Protein AF-A0A7S2D5F3-F1 (afdb_monomer_lite)

Secondary structure (DSSP, 8-state):
-TT------------S-SS-BSHHHHHHHHHHHHHTTTTSS-SEEEEEEEEEEEEESSSSEEEEEEEEEEEEETTT--EEEEEPPPEEEPHHHHHHHHHTTS-S-HHHHHHHHHT--TT-HHHHHTTTSS-HHHHHHHHHHHHHHHTT----

pLDDT: mean 94.12, std 8.3, range [51.19, 98.75]

Structure (mmCIF, N/CA/C/O backbone):
data_AF-A0A7S2D5F3-F1
#
_entry.id   AF-A0A7S2D5F3-F1
#
loop_
_atom_site.group_PDB
_atom_site.id
_atom_site.type_symbol
_atom_site.label_atom_id
_atom_site.label_alt_id
_atom_site.label_comp_id
_atom_site.label_asym_id
_atom_site.label_entity_id
_atom_site.label_seq_id
_atom_site.pdbx_PDB_ins_code
_atom_site.Cartn_x
_atom_site.Cartn_y
_atom_site.Cartn_z
_atom_site.occupancy
_atom_site.B_iso_or_equiv
_atom_site.auth_seq_id
_atom_site.auth_comp_id
_atom_site.auth_asym_id
_atom_site.auth_atom_id
_atom_site.pdbx_PDB_model_num
ATOM 1 N N . ASN A 1 1 ? -11.512 -20.573 10.565 1.00 51.19 1 ASN A N 1
ATOM 2 C CA . ASN A 1 1 ? -10.651 -19.448 10.996 1.00 51.19 1 ASN A CA 1
ATOM 3 C C . ASN A 1 1 ? -10.195 -19.675 12.424 1.00 51.19 1 ASN A C 1
ATOM 5 O O . ASN A 1 1 ? -11.044 -19.852 13.285 1.00 51.19 1 ASN A O 1
ATOM 9 N N . ALA A 1 2 ? -8.883 -19.718 12.665 1.00 52.81 2 ALA A N 1
ATOM 10 C CA . ALA A 1 2 ? -8.267 -20.172 13.922 1.00 52.81 2 ALA A CA 1
ATOM 11 C C . ALA A 1 2 ? -8.568 -19.310 15.174 1.00 52.81 2 ALA A C 1
ATOM 13 O O . ALA A 1 2 ? -8.109 -19.649 16.257 1.00 52.81 2 ALA A O 1
ATOM 14 N N . LEU A 1 3 ? -9.338 -18.220 15.039 1.00 59.22 3 LEU A N 1
ATOM 15 C CA . LEU A 1 3 ? -9.624 -17.252 16.108 1.00 59.22 3 LEU A CA 1
ATOM 16 C C . LEU A 1 3 ? -11.109 -16.848 16.223 1.00 59.22 3 LEU A C 1
ATOM 18 O O . LEU A 1 3 ? -11.430 -15.944 16.981 1.00 59.22 3 LEU A O 1
ATOM 22 N N . GLY A 1 4 ? -12.027 -17.466 15.470 1.00 75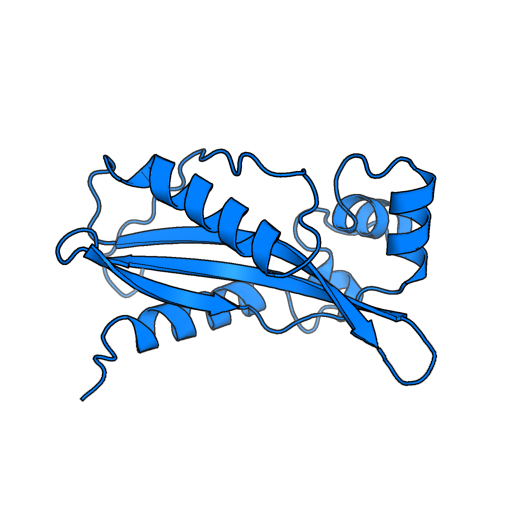.44 4 GLY A N 1
ATOM 23 C CA . GLY A 1 4 ? -13.470 -17.176 15.585 1.00 75.44 4 GLY A CA 1
ATOM 24 C C . GLY A 1 4 ? -13.952 -15.809 15.064 1.00 75.44 4 GLY A C 1
ATOM 25 O O . GLY A 1 4 ? -15.154 -15.578 15.059 1.00 75.44 4 GLY A O 1
ATOM 26 N N . GLY A 1 5 ? -13.064 -14.931 14.585 1.00 81.50 5 GLY A N 1
ATOM 27 C CA . GLY A 1 5 ? -13.437 -13.643 13.984 1.00 81.50 5 GLY A CA 1
ATOM 28 C C . GLY A 1 5 ? -14.033 -13.758 12.573 1.00 81.50 5 GLY A C 1
ATOM 29 O O . GLY A 1 5 ? -13.657 -14.642 11.789 1.00 81.50 5 GLY A O 1
ATOM 30 N N . GLN A 1 6 ? -14.939 -12.835 12.245 1.00 92.12 6 GLN A N 1
ATOM 31 C CA . GLN A 1 6 ? -15.506 -12.643 10.910 1.00 92.12 6 GLN A CA 1
ATOM 32 C C . GLN A 1 6 ? -14.796 -11.480 10.207 1.00 92.12 6 GLN A C 1
ATOM 34 O O . GLN A 1 6 ? -14.575 -10.432 10.802 1.00 92.12 6 GLN A O 1
ATOM 39 N N . VAL A 1 7 ? -14.453 -11.663 8.931 1.00 93.12 7 VAL A N 1
ATOM 40 C CA . VAL A 1 7 ? -13.892 -10.604 8.083 1.00 93.12 7 VAL A CA 1
ATOM 41 C C . VAL A 1 7 ? -14.901 -10.295 6.989 1.00 93.12 7 VAL A C 1
ATOM 43 O O . VAL A 1 7 ? -15.358 -11.205 6.296 1.00 93.12 7 VAL A O 1
ATOM 46 N N . VAL A 1 8 ? -15.245 -9.018 6.836 1.00 94.62 8 VAL A N 1
ATOM 47 C CA . VAL A 1 8 ? -16.180 -8.536 5.816 1.00 94.62 8 VAL A CA 1
ATOM 48 C C . VAL A 1 8 ? -15.485 -7.460 4.993 1.00 94.62 8 VAL A C 1
ATOM 50 O O . VAL A 1 8 ? -14.999 -6.471 5.532 1.00 94.62 8 VAL A O 1
ATOM 53 N N . GLY A 1 9 ? -15.422 -7.660 3.676 1.00 94.81 9 GLY A N 1
ATOM 54 C CA . GLY A 1 9 ? -14.928 -6.644 2.751 1.00 94.81 9 GLY A CA 1
ATOM 55 C C . GLY A 1 9 ? -16.023 -5.632 2.427 1.00 94.81 9 GLY A C 1
ATOM 56 O O . GLY A 1 9 ? -17.134 -6.019 2.064 1.00 94.81 9 GLY A O 1
ATOM 57 N N . MET A 1 10 ? -15.704 -4.343 2.513 1.00 94.75 10 MET A N 1
ATOM 58 C CA . MET A 1 10 ? -16.609 -3.253 2.148 1.00 94.75 10 MET A CA 1
ATOM 59 C C . MET A 1 10 ? -15.993 -2.398 1.044 1.00 94.75 10 MET A C 1
ATOM 61 O O . MET A 1 10 ? -14.781 -2.184 1.002 1.00 94.75 10 MET A O 1
ATOM 65 N N . LYS A 1 11 ? -16.832 -1.896 0.132 1.00 94.62 11 LYS A N 1
ATOM 66 C CA . LYS A 1 11 ? -16.389 -0.913 -0.860 1.00 94.62 11 LYS A CA 1
ATOM 67 C C . LYS A 1 11 ? -16.195 0.429 -0.162 1.00 94.62 11 LYS A C 1
ATOM 69 O O . LYS A 1 11 ? -17.158 0.994 0.343 1.00 94.62 11 LYS A O 1
ATOM 74 N N . ALA A 1 12 ? -14.971 0.935 -0.188 1.00 95.06 12 ALA A N 1
ATOM 75 C CA . ALA A 1 12 ? -14.605 2.209 0.411 1.00 95.06 12 ALA A CA 1
ATOM 76 C C . ALA A 1 12 ? -13.794 3.030 -0.608 1.00 95.06 12 ALA A C 1
ATOM 78 O O . ALA A 1 12 ? -12.766 2.529 -1.073 1.00 95.06 12 ALA A O 1
ATOM 79 N N . PRO A 1 13 ? -14.237 4.234 -1.010 1.00 95.69 13 PRO A N 1
ATOM 80 C CA . PRO A 1 13 ? -13.499 5.068 -1.957 1.00 95.69 13 PRO A CA 1
ATOM 81 C C . PRO A 1 13 ? -12.247 5.674 -1.304 1.00 95.69 13 PRO A C 1
ATOM 83 O O . PRO A 1 13 ? -12.291 6.084 -0.147 1.00 95.69 13 PRO A O 1
ATOM 86 N N . SER A 1 14 ? -11.138 5.759 -2.046 1.00 95.38 14 SER A N 1
ATOM 87 C CA . SER A 1 14 ? -9.902 6.398 -1.565 1.00 95.38 14 SER A CA 1
ATOM 88 C C . SER A 1 14 ? -9.889 7.916 -1.761 1.00 95.38 14 SER A C 1
ATOM 90 O O . SER A 1 14 ? -9.185 8.610 -1.036 1.00 95.38 14 SER A O 1
ATOM 92 N N . LEU A 1 15 ? -10.681 8.452 -2.698 1.00 97.44 15 LEU A N 1
ATOM 93 C CA . LEU A 1 15 ? -10.779 9.892 -3.005 1.00 97.44 15 LEU A CA 1
ATOM 94 C C . LEU A 1 15 ? -9.416 10.568 -3.285 1.00 97.44 15 LEU A C 1
ATOM 96 O O . LEU A 1 15 ? -9.240 11.759 -3.030 1.00 97.44 15 LEU A O 1
ATOM 100 N N . VAL A 1 16 ? -8.455 9.794 -3.787 1.00 97.62 16 VAL A N 1
ATOM 101 C CA . VAL A 1 16 ? -7.147 10.234 -4.294 1.00 97.62 16 VAL A CA 1
ATOM 102 C C . VAL A 1 16 ? -6.968 9.685 -5.712 1.00 97.62 16 VAL A C 1
ATOM 104 O O . VAL A 1 16 ? -7.880 9.033 -6.223 1.00 97.62 16 VAL A O 1
ATOM 107 N N . ASN A 1 17 ? -5.836 9.969 -6.360 1.00 97.00 17 ASN A N 1
ATOM 108 C CA . ASN A 1 17 ? -5.543 9.402 -7.678 1.00 97.00 17 ASN A CA 1
ATOM 109 C C . ASN A 1 17 ? -5.516 7.867 -7.638 1.00 97.00 17 ASN A C 1
ATOM 111 O O . ASN A 1 17 ? -5.188 7.284 -6.604 1.00 97.00 17 ASN A O 1
ATOM 115 N N . ASP A 1 18 ? -5.810 7.227 -8.774 1.00 96.25 18 ASP A N 1
ATOM 116 C CA . ASP A 1 18 ? -5.799 5.761 -8.901 1.00 96.25 18 ASP A CA 1
ATOM 117 C C . ASP A 1 18 ? -4.443 5.165 -8.494 1.00 96.25 18 ASP A C 1
ATOM 119 O O . ASP A 1 18 ? -4.392 4.138 -7.817 1.00 96.25 18 ASP A O 1
ATOM 123 N N . GLN A 1 19 ? -3.354 5.862 -8.838 1.00 97.81 19 GLN A N 1
ATOM 124 C CA . GLN A 1 19 ? -2.004 5.608 -8.349 1.00 97.81 19 GLN A CA 1
ATOM 125 C C . GLN A 1 19 ? -1.556 6.729 -7.405 1.00 97.81 19 GLN A C 1
ATOM 127 O O . GLN A 1 19 ? -1.052 7.758 -7.864 1.00 97.81 19 GLN A O 1
ATOM 132 N N . PRO A 1 20 ? -1.665 6.538 -6.082 1.00 98.50 20 PRO A N 1
ATOM 133 C CA . PRO A 1 20 ? -1.045 7.438 -5.124 1.00 98.50 20 PRO A CA 1
ATOM 134 C C . PRO A 1 20 ? 0.470 7.516 -5.332 1.00 98.50 20 PRO A C 1
ATOM 136 O O . PRO A 1 20 ? 1.143 6.482 -5.459 1.00 98.50 20 PRO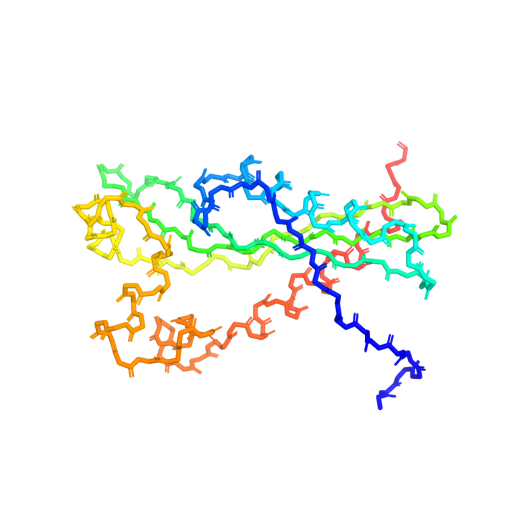 A O 1
ATOM 139 N N . VAL A 1 21 ? 1.006 8.739 -5.333 1.00 98.19 21 VAL A N 1
ATOM 140 C CA . VAL A 1 21 ? 2.447 9.003 -5.425 1.00 98.19 21 VAL A CA 1
ATOM 141 C C . VAL A 1 21 ? 2.928 9.676 -4.144 1.00 98.19 21 VAL A C 1
ATOM 143 O O . VAL A 1 21 ? 2.533 10.788 -3.798 1.00 98.19 21 VAL A O 1
ATOM 146 N N . GLY A 1 22 ? 3.836 9.004 -3.442 1.00 98.19 22 GLY A N 1
ATOM 147 C CA . GLY A 1 22 ? 4.363 9.460 -2.162 1.00 98.19 22 GLY A CA 1
ATOM 148 C C . GLY A 1 22 ? 3.481 9.092 -0.966 1.00 98.19 22 GLY A C 1
ATOM 149 O O . GLY A 1 22 ? 2.300 8.742 -1.076 1.00 98.19 22 GLY A O 1
ATOM 150 N N . ILE A 1 23 ? 4.099 9.133 0.215 1.00 98.12 23 ILE A N 1
ATOM 151 C CA . ILE A 1 23 ? 3.509 8.589 1.442 1.00 98.12 23 ILE A CA 1
ATOM 152 C C . ILE A 1 23 ? 2.272 9.373 1.891 1.00 98.12 23 ILE A C 1
ATOM 154 O O . ILE A 1 23 ? 1.301 8.769 2.340 1.00 98.12 23 ILE A O 1
ATOM 158 N N . ASP A 1 24 ? 2.268 10.694 1.708 1.00 98.25 24 ASP A N 1
ATOM 159 C CA . ASP A 1 24 ? 1.178 11.565 2.156 1.00 98.25 24 ASP A CA 1
ATOM 160 C C . ASP A 1 24 ? -0.135 11.263 1.424 1.00 98.25 24 ASP A C 1
ATOM 162 O O . ASP A 1 24 ? -1.192 11.142 2.046 1.00 98.25 24 ASP A O 1
ATOM 166 N N . GLU A 1 25 ? -0.082 11.103 0.098 1.00 98.56 25 GLU A N 1
ATOM 167 C CA . GLU A 1 25 ? -1.263 10.761 -0.694 1.00 98.56 25 GLU A CA 1
ATOM 168 C C . GLU A 1 25 ? -1.745 9.341 -0.395 1.00 98.56 25 GLU A C 1
ATOM 170 O O . GLU A 1 25 ? -2.946 9.131 -0.223 1.00 98.56 25 GLU A O 1
ATOM 175 N N . THR A 1 26 ? -0.815 8.396 -0.253 1.00 98.75 26 THR A N 1
ATOM 176 C CA . THR A 1 26 ? -1.124 6.994 0.062 1.00 98.75 26 THR A CA 1
ATOM 177 C C . THR A 1 26 ? -1.820 6.874 1.422 1.00 98.75 26 THR A C 1
ATOM 179 O O . THR A 1 26 ? -2.866 6.236 1.549 1.00 98.75 26 THR A O 1
ATOM 182 N N . LEU A 1 27 ? -1.303 7.561 2.448 1.00 98.62 27 LEU A N 1
ATOM 183 C CA . LEU A 1 27 ? -1.936 7.616 3.767 1.00 98.62 27 LEU A CA 1
ATOM 184 C C . LEU A 1 27 ? -3.302 8.295 3.710 1.00 98.62 27 LEU A C 1
ATOM 186 O O . LEU A 1 27 ? -4.245 7.813 4.335 1.00 98.62 27 LEU A O 1
ATOM 190 N N . ARG A 1 28 ? -3.441 9.384 2.951 1.00 98.62 28 ARG A N 1
ATOM 191 C CA . ARG A 1 28 ? -4.731 10.055 2.755 1.00 98.62 28 ARG A CA 1
ATOM 192 C C . ARG A 1 28 ? -5.758 9.131 2.093 1.00 98.62 28 ARG A C 1
ATOM 194 O O . ARG A 1 28 ? -6.893 9.082 2.560 1.00 98.62 28 ARG A O 1
ATOM 201 N N . GLY A 1 29 ? -5.363 8.354 1.084 1.00 98.69 29 GLY A N 1
ATOM 202 C CA . GLY A 1 29 ? -6.218 7.339 0.464 1.00 98.69 29 GLY A CA 1
ATOM 203 C C . GLY A 1 29 ? -6.691 6.291 1.474 1.00 98.69 29 GLY A C 1
ATOM 204 O O . GLY A 1 29 ? -7.894 6.059 1.616 1.00 98.69 29 GLY A O 1
ATOM 205 N N . ALA A 1 30 ? -5.770 5.736 2.270 1.00 98.50 30 ALA A N 1
ATOM 206 C CA . ALA A 1 30 ? -6.111 4.794 3.339 1.00 98.50 30 ALA A CA 1
ATOM 207 C C . ALA A 1 30 ? -7.043 5.416 4.399 1.00 98.50 30 ALA A C 1
ATOM 209 O O . ALA A 1 30 ? -7.996 4.775 4.843 1.00 98.50 30 ALA A O 1
ATOM 210 N N . ARG A 1 31 ? -6.826 6.683 4.776 1.00 98.31 31 ARG A N 1
ATOM 211 C CA . ARG A 1 31 ? -7.677 7.429 5.723 1.00 98.31 31 ARG A CA 1
ATOM 212 C C . ARG A 1 31 ? -9.096 7.638 5.203 1.00 98.31 31 ARG A C 1
ATOM 214 O O . ARG A 1 31 ? -10.056 7.474 5.959 1.00 98.31 31 ARG A O 1
ATOM 221 N N . ASN A 1 32 ? -9.236 7.966 3.925 1.00 98.38 32 ASN A N 1
ATOM 222 C CA . ASN A 1 32 ? -10.537 8.131 3.283 1.00 98.38 32 ASN A CA 1
ATOM 223 C C . ASN A 1 32 ? -11.293 6.798 3.234 1.00 98.38 32 ASN A C 1
ATOM 225 O O . ASN A 1 32 ? -12.472 6.753 3.589 1.00 98.38 32 ASN A O 1
ATOM 229 N N . ARG A 1 33 ? -10.595 5.697 2.917 1.00 98.25 33 ARG A N 1
ATOM 230 C CA . ARG A 1 33 ? -11.186 4.355 2.985 1.00 98.25 33 ARG A CA 1
ATOM 231 C C . ARG A 1 33 ? -11.641 4.001 4.393 1.00 98.25 33 ARG A C 1
ATOM 233 O O . ARG A 1 33 ? -12.761 3.535 4.558 1.00 98.25 33 ARG A O 1
ATOM 240 N N . LEU A 1 34 ? -10.798 4.247 5.396 1.00 97.88 34 LEU A N 1
ATOM 241 C CA . LEU A 1 34 ? -11.131 3.991 6.795 1.00 97.88 34 LEU A CA 1
ATOM 242 C C . LEU A 1 34 ? -12.379 4.774 7.215 1.00 97.88 34 LEU A C 1
ATOM 244 O O . LEU A 1 34 ? -13.280 4.207 7.819 1.00 97.88 34 LEU A O 1
ATOM 248 N N . SER A 1 35 ? -12.472 6.049 6.836 1.00 96.44 35 SER A N 1
ATOM 249 C CA . SER A 1 35 ? -13.608 6.914 7.181 1.00 96.44 35 SER A CA 1
ATOM 250 C C . SER A 1 35 ? -14.951 6.366 6.679 1.00 96.44 35 SER A C 1
ATOM 252 O O . SER A 1 35 ? -15.965 6.526 7.352 1.00 96.44 35 SER A O 1
ATOM 254 N N . ALA A 1 36 ? -14.961 5.653 5.548 1.00 95.06 36 ALA A N 1
ATOM 255 C CA . ALA A 1 36 ? -16.159 4.996 5.019 1.00 95.06 36 ALA A CA 1
ATOM 256 C C . ALA A 1 36 ? -16.604 3.754 5.822 1.00 95.06 36 ALA A C 1
ATOM 258 O O . ALA A 1 36 ? -17.665 3.200 5.543 1.00 95.06 36 ALA A O 1
ATOM 259 N N . LEU A 1 37 ? -15.801 3.303 6.792 1.00 93.75 37 LEU A N 1
ATOM 260 C CA . LEU A 1 37 ? -16.064 2.131 7.634 1.00 93.75 37 LEU A CA 1
ATOM 261 C C . LEU A 1 37 ? -16.495 2.501 9.061 1.00 93.75 37 LEU A C 1
ATOM 263 O O . LEU A 1 37 ? -16.718 1.604 9.866 1.00 93.75 37 LEU A O 1
ATOM 267 N N . MET A 1 38 ? -16.586 3.790 9.404 1.00 89.25 38 MET A N 1
ATOM 268 C CA . MET A 1 38 ? -16.799 4.226 10.796 1.00 89.25 38 MET A CA 1
ATOM 269 C C . MET A 1 38 ? -18.170 3.855 11.365 1.00 89.25 38 MET A C 1
ATOM 271 O O . MET A 1 38 ? -18.283 3.682 12.573 1.00 89.25 38 MET A O 1
ATOM 275 N N . ASP A 1 39 ? -19.171 3.667 10.506 1.00 88.44 39 ASP A N 1
ATOM 276 C CA . ASP A 1 39 ? -20.513 3.227 10.903 1.00 88.44 39 ASP A CA 1
ATOM 277 C C . ASP A 1 39 ? -20.707 1.703 10.766 1.00 88.44 39 ASP A C 1
ATOM 279 O O . ASP A 1 39 ? -21.823 1.199 10.908 1.00 88.44 39 ASP A O 1
ATOM 283 N N . ALA A 1 40 ? -19.650 0.950 10.437 1.00 90.50 40 ALA A N 1
ATOM 284 C CA . ALA A 1 40 ? -19.734 -0.500 10.315 1.00 90.50 40 ALA A CA 1
ATOM 285 C C . ALA A 1 40 ? -19.862 -1.159 11.696 1.00 90.50 40 ALA A C 1
ATOM 287 O O . ALA A 1 40 ? -19.149 -0.817 12.637 1.00 90.50 40 ALA A O 1
ATOM 288 N N . GLU A 1 41 ? -20.737 -2.159 11.803 1.00 92.88 41 GLU A N 1
ATOM 289 C CA . GLU A 1 41 ? -20.852 -2.993 13.001 1.00 92.88 41 GLU A CA 1
ATOM 290 C C . GLU A 1 41 ? -19.679 -3.987 13.046 1.00 92.88 41 GLU A C 1
ATOM 292 O O . GLU A 1 41 ? -19.754 -5.099 12.520 1.00 92.88 41 GLU A O 1
ATOM 297 N N . ALA A 1 42 ? -18.556 -3.543 13.611 1.00 94.62 42 ALA A N 1
ATOM 298 C CA . ALA A 1 42 ? -17.331 -4.320 13.753 1.00 94.62 42 ALA A CA 1
ATOM 299 C C . ALA A 1 42 ? -16.530 -3.874 14.986 1.00 94.62 42 ALA A C 1
ATOM 301 O O . ALA A 1 42 ? -16.668 -2.749 15.460 1.00 94.62 42 ALA A O 1
ATOM 302 N N . ASP A 1 43 ? -15.644 -4.742 15.472 1.00 94.69 43 ASP A N 1
ATOM 303 C CA . ASP A 1 43 ? -14.721 -4.400 16.563 1.00 94.69 43 ASP A CA 1
ATOM 304 C C . ASP A 1 43 ? -13.499 -3.618 16.055 1.00 94.69 43 ASP A C 1
ATOM 306 O O . ASP A 1 43 ? -12.953 -2.750 16.738 1.00 94.69 43 ASP A O 1
ATOM 310 N N . VAL A 1 44 ? -13.051 -3.939 14.838 1.00 94.56 44 VAL A N 1
ATOM 311 C CA . VAL A 1 44 ? -11.825 -3.413 14.232 1.00 94.56 44 VAL A CA 1
ATOM 312 C C . VAL A 1 44 ? -12.075 -3.091 12.765 1.00 94.56 44 VAL A C 1
ATOM 314 O O . VAL A 1 44 ? -12.620 -3.911 12.025 1.00 94.56 44 VAL A O 1
ATOM 317 N N . ALA A 1 45 ? -11.605 -1.926 12.326 1.00 97.06 45 ALA A N 1
ATOM 318 C CA . ALA A 1 45 ? -11.560 -1.544 10.921 1.00 97.06 45 ALA A CA 1
ATOM 319 C C . ALA A 1 45 ? -10.119 -1.580 10.398 1.00 97.06 45 ALA A C 1
ATOM 321 O O . ALA A 1 45 ? -9.183 -1.165 11.084 1.00 97.06 45 ALA A O 1
ATOM 322 N N . VAL A 1 46 ? -9.946 -2.056 9.163 1.00 97.62 46 VAL A N 1
ATOM 323 C CA . VAL A 1 46 ? -8.654 -2.090 8.467 1.00 97.62 46 VAL A CA 1
ATOM 324 C C . VAL A 1 46 ? -8.812 -1.417 7.112 1.00 97.62 46 VAL A C 1
ATOM 326 O O . VAL A 1 46 ? -9.679 -1.796 6.326 1.00 97.62 46 VAL A O 1
ATOM 329 N N . ALA A 1 47 ? -7.958 -0.442 6.825 1.00 98.38 47 ALA A N 1
ATOM 330 C CA . ALA A 1 47 ? -7.851 0.191 5.520 1.00 98.38 47 ALA A CA 1
ATOM 331 C C . ALA A 1 47 ? -6.457 -0.039 4.942 1.00 98.38 47 ALA A C 1
ATOM 333 O O . ALA A 1 47 ? -5.460 0.066 5.654 1.00 98.38 47 ALA A O 1
ATOM 334 N N . ILE A 1 48 ? -6.401 -0.356 3.651 1.00 98.31 48 ILE A N 1
ATOM 335 C CA . ILE A 1 48 ? -5.169 -0.629 2.913 1.00 98.31 48 ILE A CA 1
ATOM 336 C C . ILE A 1 48 ? -5.201 0.224 1.650 1.00 98.31 48 ILE A C 1
ATOM 338 O O . ILE A 1 48 ? -6.194 0.183 0.923 1.00 98.31 48 ILE A O 1
ATOM 342 N N . GLU A 1 49 ? -4.134 0.970 1.392 1.00 98.50 49 GLU A N 1
ATOM 343 C CA . GLU A 1 49 ? -3.945 1.721 0.150 1.00 98.50 49 GLU A CA 1
ATOM 344 C C . GLU A 1 49 ? -2.532 1.490 -0.372 1.00 98.50 49 GLU A C 1
ATOM 346 O O . GLU A 1 49 ? -1.567 1.681 0.367 1.00 98.50 49 GLU A O 1
ATOM 351 N N . ASN A 1 50 ? -2.410 1.072 -1.631 1.00 97.75 50 ASN A N 1
ATOM 352 C CA . ASN A 1 50 ? -1.114 0.966 -2.292 1.00 97.75 50 ASN A CA 1
ATOM 353 C C . ASN A 1 50 ? -0.692 2.335 -2.845 1.00 97.75 50 ASN A C 1
ATOM 355 O O . ASN A 1 50 ? -1.536 3.136 -3.239 1.00 97.75 50 ASN A O 1
ATOM 359 N N . GLY A 1 51 ? 0.609 2.574 -2.934 1.00 98.06 51 GLY A N 1
ATOM 360 C CA . GLY A 1 51 ? 1.178 3.754 -3.570 1.00 98.06 51 GLY A CA 1
ATOM 361 C C . GLY A 1 51 ? 2.645 3.543 -3.918 1.00 98.06 51 GLY A C 1
ATOM 362 O O . GLY A 1 51 ? 3.307 2.664 -3.363 1.00 98.06 51 GLY A O 1
ATOM 363 N N . ILE A 1 52 ? 3.167 4.371 -4.822 1.00 98.25 52 ILE A N 1
ATOM 364 C CA . ILE A 1 52 ? 4.579 4.331 -5.209 1.00 98.25 52 ILE A CA 1
ATOM 365 C C . ILE A 1 52 ? 5.373 5.420 -4.490 1.00 98.25 52 ILE A C 1
ATOM 367 O O . ILE A 1 52 ? 4.962 6.578 -4.403 1.00 98.25 52 ILE A O 1
ATOM 371 N N . MET A 1 53 ? 6.533 5.047 -3.966 1.00 98.12 53 MET A N 1
ATOM 372 C CA . MET A 1 53 ? 7.465 5.924 -3.272 1.00 98.12 53 MET A CA 1
ATOM 373 C C . MET A 1 53 ? 8.658 6.200 -4.166 1.00 98.12 53 MET A C 1
ATOM 375 O O . MET A 1 53 ? 9.316 5.268 -4.626 1.00 98.12 53 MET A O 1
ATOM 379 N N . ARG A 1 54 ? 8.967 7.481 -4.354 1.00 96.44 54 ARG A N 1
ATOM 380 C CA . ARG A 1 54 ? 10.198 7.907 -5.010 1.00 96.44 54 ARG A CA 1
ATOM 381 C C . ARG A 1 54 ? 11.327 8.016 -3.992 1.00 96.44 54 ARG A C 1
ATOM 383 O O . ARG A 1 54 ? 11.169 8.661 -2.957 1.00 96.44 54 ARG A O 1
ATOM 390 N N . GLY A 1 55 ? 12.474 7.448 -4.326 1.00 93.19 55 GLY A N 1
ATOM 391 C CA . GLY A 1 55 ? 13.737 7.621 -3.621 1.00 93.19 55 GLY A CA 1
ATOM 392 C C . GLY A 1 55 ? 14.878 7.934 -4.587 1.00 93.19 55 GLY A C 1
ATOM 393 O O . GLY A 1 55 ? 14.678 8.039 -5.797 1.00 93.19 55 GLY A O 1
ATOM 394 N N . LEU A 1 56 ? 16.085 8.061 -4.036 1.00 91.25 56 LEU A N 1
ATOM 395 C CA . LEU A 1 56 ? 17.320 8.227 -4.801 1.00 91.25 56 LEU A CA 1
ATOM 396 C C . LEU A 1 56 ? 18.273 7.069 -4.504 1.00 91.25 56 LEU A C 1
ATOM 398 O O . LEU A 1 56 ? 18.590 6.802 -3.344 1.00 91.25 56 LEU A O 1
ATOM 402 N N . GLY A 1 57 ? 18.735 6.400 -5.557 1.00 81.62 57 GLY A N 1
ATOM 403 C CA . GLY A 1 57 ? 19.755 5.353 -5.526 1.00 81.62 57 GLY A CA 1
ATOM 404 C C . GLY A 1 57 ? 21.114 5.890 -5.970 1.00 81.62 57 GLY A C 1
ATOM 405 O O . GLY A 1 57 ? 21.724 5.342 -6.880 1.00 81.62 57 GLY A O 1
ATOM 406 N N . GLY A 1 58 ? 21.570 6.999 -5.383 1.00 87.25 58 GLY A N 1
ATOM 407 C CA . GLY A 1 58 ? 22.689 7.784 -5.912 1.00 87.25 58 GLY A CA 1
ATOM 408 C C . GLY A 1 58 ? 22.176 8.918 -6.799 1.00 87.25 58 GLY A C 1
ATOM 409 O O . GLY A 1 58 ? 21.423 9.761 -6.317 1.00 87.25 58 GLY A O 1
ATOM 410 N N . GLU A 1 59 ? 22.582 8.942 -8.070 1.00 88.88 59 GLU A N 1
ATOM 4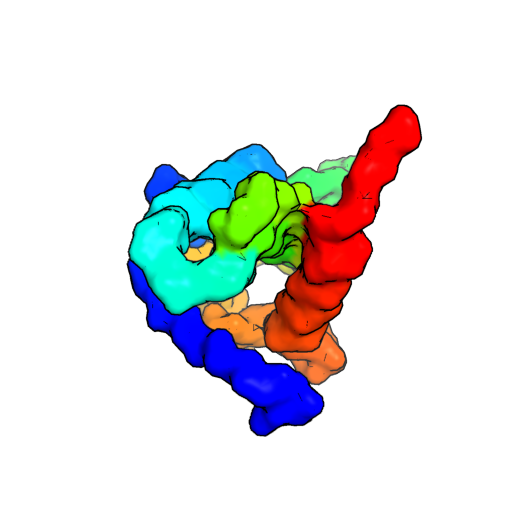11 C CA . GLU A 1 59 ? 22.119 9.940 -9.054 1.00 88.88 59 GLU A CA 1
ATOM 412 C C . GLU A 1 59 ? 20.828 9.524 -9.781 1.00 88.88 59 GLU A C 1
ATOM 414 O O . GLU A 1 59 ? 20.224 10.337 -10.477 1.00 88.88 59 GLU A O 1
ATOM 419 N N . GLU A 1 60 ? 20.385 8.276 -9.609 1.00 90.94 60 GLU A N 1
ATOM 420 C CA . GLU A 1 60 ? 19.204 7.727 -10.279 1.00 90.94 60 GLU A CA 1
ATOM 421 C C . GLU A 1 60 ? 17.975 7.716 -9.362 1.00 90.94 60 GLU A C 1
ATOM 423 O O . GLU A 1 60 ? 18.063 7.447 -8.157 1.00 90.94 60 GLU A O 1
ATOM 428 N N . GLU A 1 61 ? 16.804 7.976 -9.949 1.00 93.25 61 GLU A N 1
ATOM 429 C CA . GLU A 1 61 ? 15.528 7.776 -9.268 1.00 93.25 61 GLU A CA 1
ATOM 430 C C . GLU A 1 61 ? 15.234 6.282 -9.114 1.00 93.25 61 GLU A C 1
ATOM 432 O O . GLU A 1 61 ? 15.314 5.504 -10.069 1.00 93.25 61 GLU A O 1
ATOM 437 N N . VAL A 1 62 ? 14.828 5.896 -7.907 1.00 96.56 62 VAL A N 1
ATOM 438 C CA . VAL A 1 62 ? 14.331 4.552 -7.607 1.00 96.56 62 VAL A CA 1
ATOM 439 C C . VAL A 1 62 ? 12.900 4.635 -7.108 1.00 96.56 62 VAL A C 1
ATOM 441 O O . VAL A 1 62 ? 12.530 5.571 -6.396 1.00 96.56 62 VAL A O 1
ATOM 444 N N . TRP A 1 63 ? 12.101 3.638 -7.467 1.00 98.00 63 TRP A N 1
ATOM 445 C CA . TRP A 1 63 ? 10.686 3.583 -7.133 1.00 98.00 63 TRP A CA 1
ATOM 446 C C . TRP A 1 63 ? 10.375 2.316 -6.354 1.00 98.00 63 TRP A C 1
ATOM 448 O O . TRP A 1 63 ? 10.896 1.247 -6.667 1.00 98.00 63 TRP A O 1
ATOM 458 N N . PHE A 1 64 ? 9.520 2.431 -5.345 1.00 98.12 64 PHE A N 1
ATOM 459 C CA . PHE A 1 64 ? 9.055 1.300 -4.549 1.00 98.12 64 PHE A CA 1
ATOM 460 C C . PHE A 1 64 ? 7.539 1.310 -4.473 1.00 98.12 64 PHE A C 1
ATOM 462 O O . PHE A 1 64 ? 6.967 2.335 -4.119 1.00 98.12 64 PHE A O 1
ATOM 469 N N . ASP A 1 65 ? 6.894 0.181 -4.732 1.00 98.00 65 ASP A N 1
ATOM 470 C CA . ASP A 1 65 ? 5.496 -0.006 -4.355 1.00 98.00 65 ASP A CA 1
ATOM 471 C C . ASP A 1 65 ? 5.427 -0.381 -2.870 1.00 98.00 65 ASP A C 1
ATOM 473 O O . ASP A 1 65 ? 6.147 -1.277 -2.411 1.00 98.00 65 ASP A O 1
ATOM 477 N N . ILE A 1 66 ? 4.584 0.328 -2.118 1.00 98.12 66 ILE A N 1
ATOM 478 C CA . ILE A 1 66 ? 4.240 0.008 -0.733 1.00 98.12 66 ILE A CA 1
ATOM 479 C C . ILE A 1 66 ? 2.723 0.052 -0.552 1.00 98.12 66 ILE A C 1
ATOM 481 O O . ILE A 1 66 ? 2.020 0.775 -1.252 1.00 98.12 66 ILE A O 1
ATOM 485 N N . ALA A 1 67 ? 2.224 -0.625 0.478 1.00 98.31 67 ALA A N 1
ATOM 486 C CA . ALA A 1 67 ? 0.873 -0.427 0.982 1.00 98.31 67 ALA A CA 1
ATOM 487 C C . ALA A 1 67 ? 0.901 0.251 2.352 1.00 98.31 67 ALA A C 1
ATOM 489 O O . ALA A 1 67 ? 1.550 -0.251 3.269 1.00 98.31 67 ALA A O 1
ATOM 490 N N . ALA A 1 68 ? 0.171 1.353 2.515 1.00 98.62 68 ALA A N 1
ATOM 491 C CA . ALA A 1 68 ? -0.158 1.903 3.822 1.00 98.62 68 ALA A CA 1
ATOM 492 C C . ALA A 1 68 ? -1.343 1.133 4.413 1.00 98.62 68 ALA A C 1
ATOM 494 O O . ALA A 1 68 ? -2.392 1.009 3.781 1.00 98.62 68 ALA A O 1
ATOM 495 N N . VAL A 1 69 ? -1.178 0.633 5.635 1.00 98.69 69 VAL A N 1
ATOM 496 C CA . VAL A 1 69 ? -2.195 -0.101 6.387 1.00 98.69 69 VAL A CA 1
ATOM 497 C C . VAL A 1 69 ? -2.537 0.690 7.636 1.00 98.69 69 VAL A C 1
ATOM 499 O O . VAL A 1 69 ? -1.665 0.950 8.464 1.00 98.69 69 VAL A O 1
ATOM 502 N N . ILE A 1 70 ? -3.809 1.049 7.780 1.00 98.38 70 ILE A N 1
ATOM 503 C CA . ILE A 1 70 ? -4.342 1.688 8.982 1.00 98.38 70 ILE A CA 1
ATOM 504 C C . ILE A 1 70 ? -5.293 0.709 9.647 1.00 98.38 70 ILE A C 1
ATOM 506 O O . ILE A 1 70 ? -6.223 0.213 9.009 1.00 98.38 70 ILE A O 1
ATOM 510 N N . LEU A 1 71 ? -5.058 0.443 10.925 1.00 97.50 71 LEU A N 1
ATOM 511 C CA . LEU A 1 71 ? -5.913 -0.394 11.750 1.00 97.50 71 LEU A CA 1
ATOM 512 C C . LEU A 1 71 ? -6.491 0.466 12.872 1.00 97.50 71 LEU A C 1
ATOM 514 O O . LEU A 1 71 ? -5.760 1.223 13.508 1.00 97.50 71 LEU A O 1
ATOM 518 N N . ARG A 1 72 ? -7.802 0.374 13.091 1.00 96.50 72 ARG A N 1
ATOM 519 C CA . ARG A 1 72 ? -8.515 1.136 14.118 1.00 96.50 72 ARG A CA 1
ATOM 520 C C . ARG A 1 72 ? -9.356 0.208 14.972 1.00 96.50 72 ARG A C 1
ATOM 522 O O . ARG A 1 72 ? -10.174 -0.536 14.437 1.00 96.50 72 ARG A O 1
ATOM 529 N N . ASP A 1 73 ? -9.184 0.296 16.283 1.00 94.88 73 ASP A N 1
ATOM 530 C CA . ASP A 1 73 ? -10.138 -0.252 17.244 1.00 94.88 73 ASP A CA 1
ATOM 531 C C . ASP A 1 73 ? -11.365 0.669 17.262 1.00 94.88 73 ASP A C 1
ATOM 533 O O . ASP A 1 73 ? -11.257 1.858 17.578 1.00 94.88 73 ASP A O 1
ATOM 537 N N . LEU A 1 74 ? -12.526 0.155 16.856 1.00 93.94 74 LEU A N 1
ATOM 538 C CA . LEU A 1 74 ? -13.749 0.958 16.773 1.00 93.94 74 LEU A CA 1
ATOM 539 C C . LEU A 1 74 ? -14.373 1.210 18.152 1.00 93.94 74 LEU A C 1
ATOM 541 O O . LEU A 1 74 ? -15.145 2.154 18.304 1.00 93.94 74 LEU A O 1
ATOM 545 N N . THR A 1 75 ? -13.997 0.427 19.167 1.00 91.31 75 THR A N 1
ATOM 546 C CA . THR A 1 75 ? -14.471 0.596 20.545 1.00 91.31 75 THR A CA 1
ATOM 547 C C . THR A 1 75 ? -13.700 1.697 21.266 1.00 91.31 75 THR A C 1
ATOM 549 O O . THR A 1 75 ? -14.305 2.543 21.924 1.00 91.31 75 THR A O 1
ATOM 552 N N . THR A 1 76 ? -12.367 1.707 21.162 1.00 91.81 76 THR A N 1
ATOM 553 C CA . THR A 1 76 ? -11.522 2.703 21.849 1.00 91.81 76 THR A CA 1
ATOM 554 C C . THR A 1 76 ? -11.227 3.932 20.993 1.00 91.81 76 THR A C 1
ATOM 556 O O . THR A 1 76 ? -10.872 4.984 21.522 1.00 91.81 76 THR A O 1
ATOM 559 N N . GLY A 1 77 ? -11.348 3.811 19.669 1.00 92.06 77 GLY A N 1
ATOM 560 C CA . GLY A 1 77 ? -10.922 4.827 18.712 1.00 92.06 77 GLY A CA 1
ATOM 561 C C . GLY A 1 77 ? -9.408 4.881 18.489 1.00 92.06 77 GLY A C 1
ATOM 562 O O . GLY A 1 77 ? -8.953 5.756 17.752 1.00 92.06 77 GLY A O 1
ATOM 563 N N . THR A 1 78 ? -8.636 3.977 19.102 1.00 93.75 78 THR A N 1
ATOM 564 C CA . THR A 1 78 ? -7.179 3.913 18.942 1.00 93.75 78 THR A CA 1
ATOM 565 C C . THR A 1 78 ? -6.821 3.443 17.542 1.00 93.75 78 THR A C 1
ATOM 567 O O . THR A 1 78 ? -7.484 2.577 16.970 1.00 93.75 78 THR A O 1
ATOM 570 N N . GLU A 1 79 ? -5.745 3.998 16.996 1.00 95.44 79 GLU A N 1
ATOM 571 C CA . GLU A 1 79 ? -5.290 3.708 15.646 1.00 95.44 79 GLU A CA 1
ATOM 572 C C . GLU A 1 79 ? -3.805 3.396 15.613 1.00 95.44 79 GLU A C 1
ATOM 574 O O . GLU A 1 79 ? -3.005 3.998 16.327 1.00 95.44 79 GLU A O 1
ATOM 579 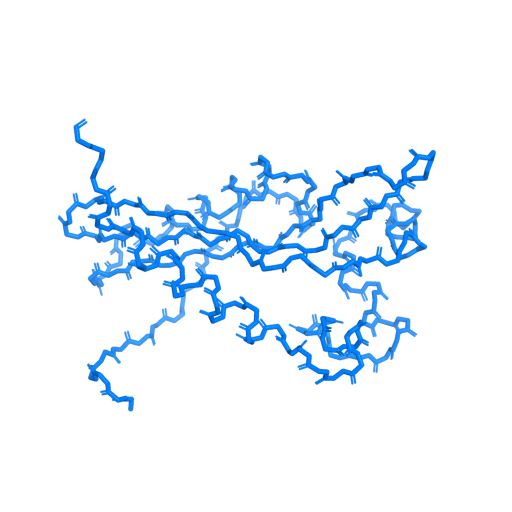N N . SER A 1 80 ? -3.437 2.512 14.700 1.00 97.25 80 SER A N 1
ATOM 580 C CA . SER A 1 80 ? -2.058 2.273 14.319 1.00 97.25 80 SER A CA 1
ATOM 581 C C . SER A 1 80 ? -1.906 2.304 12.811 1.00 97.25 80 SER A C 1
ATOM 583 O O . SER A 1 80 ? -2.845 2.080 12.042 1.00 97.25 80 SER A O 1
ATOM 585 N N . VAL A 1 81 ? -0.681 2.598 12.392 1.00 97.75 81 VAL A N 1
ATOM 586 C CA . VAL A 1 81 ? -0.295 2.655 10.990 1.00 97.75 81 VAL A CA 1
ATOM 587 C C . VAL A 1 81 ? 0.959 1.817 10.808 1.00 97.75 81 VAL A C 1
ATOM 589 O O . VAL A 1 81 ? 1.891 1.895 11.608 1.00 97.75 81 VAL A O 1
ATOM 592 N N . ALA A 1 82 ? 0.984 1.029 9.743 1.00 98.25 82 ALA A N 1
ATOM 593 C CA . ALA A 1 82 ? 2.173 0.350 9.259 1.00 98.25 82 ALA A CA 1
ATOM 594 C C . ALA A 1 82 ? 2.236 0.463 7.737 1.00 98.25 82 ALA A C 1
ATOM 596 O O . ALA A 1 82 ? 1.232 0.735 7.078 1.00 98.25 82 ALA A O 1
ATOM 597 N N . THR A 1 83 ? 3.410 0.217 7.170 1.00 98.50 83 THR A N 1
ATOM 598 C CA . THR A 1 83 ? 3.558 0.012 5.730 1.00 98.50 83 THR A CA 1
ATOM 599 C C . THR A 1 83 ? 3.962 -1.429 5.457 1.00 98.50 83 THR A C 1
ATOM 601 O O . THR A 1 83 ? 4.602 -2.071 6.294 1.00 98.50 83 THR A O 1
ATOM 604 N N . SER A 1 84 ? 3.618 -1.951 4.282 1.00 98.31 84 SER A N 1
ATOM 605 C CA . SER A 1 84 ? 4.264 -3.166 3.787 1.00 98.31 84 SER A CA 1
ATOM 606 C C . SER A 1 84 ? 5.756 -2.928 3.561 1.00 98.31 84 SER A C 1
ATOM 608 O O . SER A 1 84 ? 6.213 -1.787 3.435 1.00 98.31 84 SER A O 1
ATOM 610 N N . ALA A 1 85 ? 6.521 -4.017 3.477 1.00 97.06 85 ALA A N 1
ATOM 611 C CA . ALA A 1 85 ? 7.845 -3.938 2.878 1.00 97.06 85 ALA A CA 1
ATOM 612 C C . ALA A 1 85 ? 7.708 -3.421 1.438 1.00 97.06 85 ALA A C 1
ATOM 614 O O . ALA A 1 85 ? 6.766 -3.794 0.731 1.00 97.06 85 ALA A O 1
ATOM 615 N N . GLY A 1 86 ? 8.625 -2.540 1.040 1.00 96.50 86 GLY A N 1
ATOM 616 C CA . GLY A 1 86 ? 8.643 -1.993 -0.308 1.00 96.50 86 GLY A CA 1
ATOM 617 C C . GLY A 1 86 ? 9.240 -2.973 -1.300 1.00 96.50 86 GLY A C 1
ATOM 618 O O . GLY A 1 86 ? 10.284 -3.568 -1.034 1.00 96.50 86 GLY A O 1
ATOM 619 N N . VAL A 1 87 ? 8.591 -3.109 -2.452 1.00 97.62 87 VAL A N 1
ATOM 620 C CA . VAL A 1 87 ? 9.128 -3.851 -3.596 1.00 97.62 87 VAL A CA 1
ATOM 621 C C . VAL A 1 87 ? 9.561 -2.837 -4.637 1.00 97.62 87 VAL A C 1
ATOM 623 O O . VAL A 1 87 ? 8.773 -1.975 -5.026 1.00 97.62 87 VAL A O 1
ATOM 626 N N . GLN A 1 88 ? 10.823 -2.907 -5.061 1.00 96.62 88 GLN A N 1
ATOM 627 C CA . GLN A 1 88 ? 11.324 -1.993 -6.079 1.00 96.62 88 GLN A CA 1
ATOM 628 C C . GLN A 1 88 ? 10.566 -2.219 -7.388 1.00 96.62 88 GLN A C 1
ATOM 630 O O . GLN A 1 88 ? 10.477 -3.341 -7.885 1.00 96.62 88 GLN A O 1
ATOM 635 N N . VAL A 1 89 ? 10.057 -1.131 -7.950 1.00 97.19 89 VAL A N 1
ATOM 636 C CA . VAL A 1 89 ? 9.451 -1.103 -9.273 1.00 97.19 89 VAL A CA 1
ATOM 637 C C . VAL A 1 89 ? 10.493 -0.565 -10.253 1.00 97.19 89 VAL A C 1
ATOM 639 O O . VAL A 1 89 ? 11.040 0.516 -10.016 1.00 97.19 89 VAL A O 1
ATOM 642 N N . PRO A 1 90 ? 10.800 -1.285 -11.346 1.00 96.31 90 PRO A N 1
ATOM 643 C CA . PRO A 1 90 ? 11.661 -0.758 -12.396 1.00 96.31 90 PRO A CA 1
ATOM 644 C C . PRO A 1 90 ? 11.164 0.593 -12.921 1.00 96.31 90 PRO A C 1
ATOM 646 O O . PRO A 1 90 ? 10.009 0.724 -13.325 1.00 96.31 90 PRO A O 1
ATOM 649 N N . THR A 1 91 ? 12.056 1.588 -12.964 1.00 96.62 91 THR A N 1
ATOM 650 C CA . THR A 1 91 ? 11.733 2.969 -13.367 1.00 96.62 91 THR A CA 1
ATOM 651 C C . THR A 1 91 ? 11.111 3.051 -14.764 1.00 96.62 91 THR A C 1
ATOM 653 O O . THR A 1 91 ? 10.303 3.938 -15.012 1.00 96.62 91 THR A O 1
ATOM 656 N N . ALA A 1 92 ? 11.409 2.097 -15.655 1.00 97.38 92 ALA A N 1
ATOM 657 C CA . ALA A 1 92 ? 10.795 2.010 -16.981 1.00 97.38 92 ALA A CA 1
ATOM 658 C C 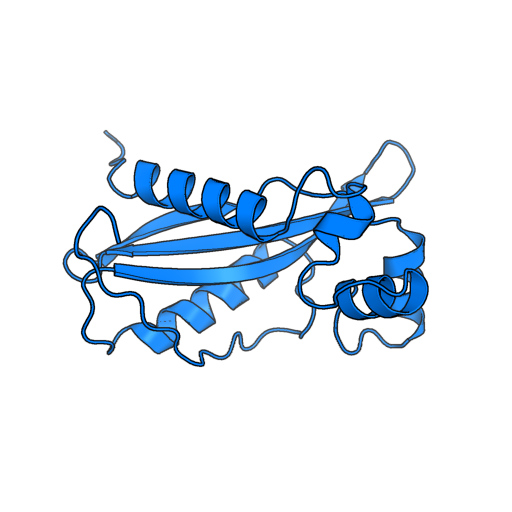. ALA A 1 92 ? 9.260 1.886 -16.928 1.00 97.38 92 ALA A C 1
ATOM 660 O O . ALA A 1 92 ? 8.582 2.575 -17.681 1.00 97.38 92 ALA A O 1
ATOM 661 N N . PHE A 1 93 ? 8.705 1.092 -16.002 1.00 98.06 93 PHE A N 1
ATOM 662 C CA . PHE A 1 93 ? 7.248 0.955 -15.870 1.00 98.06 93 PHE A CA 1
ATOM 663 C C . PHE A 1 93 ? 6.593 2.242 -15.359 1.00 98.06 93 PHE A C 1
ATOM 665 O O . PHE A 1 93 ? 5.495 2.592 -15.781 1.00 98.06 93 PHE A O 1
ATOM 672 N N . VAL A 1 94 ? 7.276 2.970 -14.468 1.00 97.81 94 VAL A N 1
ATOM 673 C CA . VAL A 1 94 ? 6.807 4.281 -13.993 1.00 97.81 94 VAL A CA 1
ATOM 674 C C . VAL A 1 94 ? 6.873 5.311 -15.121 1.00 97.81 94 VAL A C 1
ATOM 676 O O . VAL A 1 94 ? 5.935 6.083 -15.290 1.00 97.81 94 VAL A O 1
ATOM 679 N N . GLY A 1 95 ? 7.952 5.306 -15.909 1.00 97.50 95 GLY A N 1
ATOM 680 C CA . GLY A 1 95 ? 8.107 6.170 -17.079 1.00 97.50 95 GLY A CA 1
ATOM 681 C C . GLY A 1 95 ? 6.999 5.951 -18.106 1.00 97.50 95 GLY A C 1
ATOM 682 O O . GLY A 1 95 ? 6.379 6.915 -18.538 1.00 97.50 95 GLY A O 1
ATOM 683 N N . GLU A 1 96 ? 6.681 4.695 -18.417 1.00 97.94 96 GLU A N 1
ATOM 684 C CA . GLU A 1 96 ? 5.600 4.363 -19.348 1.00 97.94 96 GLU A CA 1
ATOM 685 C C . GLU A 1 96 ? 4.220 4.765 -18.821 1.00 97.94 96 GLU A C 1
ATOM 687 O O . GLU A 1 96 ? 3.420 5.326 -19.565 1.00 97.94 96 GLU A O 1
ATOM 692 N N . TRP A 1 97 ? 3.953 4.566 -17.526 1.00 98.00 97 TRP A N 1
ATOM 693 C CA . TRP A 1 97 ? 2.728 5.065 -16.896 1.00 98.00 97 TRP A CA 1
ATOM 694 C C . TRP A 1 97 ? 2.596 6.591 -17.035 1.00 98.00 97 TRP A C 1
ATOM 696 O O . TRP A 1 97 ? 1.529 7.093 -17.393 1.00 98.00 97 TRP A O 1
ATOM 706 N N . VAL A 1 98 ? 3.687 7.334 -16.817 1.00 97.56 98 VAL A N 1
ATOM 707 C CA . VAL A 1 98 ? 3.714 8.796 -16.990 1.00 97.56 98 VAL A CA 1
ATOM 708 C C . VAL A 1 98 ? 3.507 9.194 -18.455 1.00 97.56 98 VAL A C 1
ATOM 710 O O . VAL A 1 98 ? 2.723 10.101 -18.737 1.00 97.56 98 VAL A O 1
ATOM 713 N N . GLU A 1 99 ? 4.170 8.525 -19.400 1.00 97.62 99 GLU A N 1
ATOM 714 C CA . GLU A 1 99 ? 4.004 8.767 -20.842 1.00 97.62 99 GLU A CA 1
ATOM 715 C C . GLU A 1 99 ? 2.580 8.451 -21.326 1.00 97.62 99 GLU A C 1
ATOM 717 O O . GLU A 1 99 ? 2.055 9.143 -22.201 1.00 97.62 99 GLU A O 1
ATOM 722 N N . GLY A 1 100 ? 1.929 7.464 -20.705 1.00 95.88 100 GLY A N 1
ATOM 723 C CA . GLY A 1 100 ? 0.526 7.106 -20.909 1.00 95.88 100 GLY A CA 1
ATOM 724 C C . GLY A 1 100 ? -0.485 8.089 -20.308 1.00 95.88 100 GLY A C 1
ATOM 725 O O . GLY A 1 100 ? -1.686 7.858 -20.417 1.00 95.88 100 GLY A O 1
ATOM 726 N N . GLY A 1 101 ? -0.033 9.185 -19.690 1.00 96.69 101 GLY A N 1
ATOM 727 C CA . GLY A 1 101 ? -0.901 10.213 -19.108 1.00 96.69 101 GLY A CA 1
ATOM 728 C C . GLY A 1 101 ? -1.270 9.980 -17.643 1.00 96.69 101 GLY A C 1
ATOM 729 O O . GLY A 1 101 ? -2.138 10.682 -17.125 1.00 96.69 101 GLY A O 1
ATOM 730 N N . SER A 1 102 ? -0.605 9.038 -16.969 1.00 96.38 102 SER A N 1
ATOM 731 C CA . SER A 1 102 ? -0.815 8.723 -15.554 1.00 96.38 102 SER A CA 1
ATOM 732 C C . SER A 1 102 ? -2.232 8.231 -15.211 1.00 96.38 102 SER A C 1
ATOM 734 O O . SER A 1 102 ? -2.697 8.409 -14.084 1.00 96.38 102 SER A O 1
ATOM 736 N N . GLU A 1 103 ? -2.929 7.613 -16.169 1.00 94.81 103 GLU A N 1
ATOM 737 C CA . GLU A 1 103 ? -4.212 6.936 -15.940 1.00 94.81 103 GLU A CA 1
ATOM 738 C C . GLU A 1 103 ? -3.991 5.517 -15.387 1.00 94.81 103 GLU A C 1
ATOM 740 O O . GLU A 1 103 ? -3.023 4.843 -15.743 1.00 94.81 103 GLU A O 1
ATOM 745 N N . GLY A 1 104 ? -4.879 5.049 -14.503 1.00 95.88 104 GLY A N 1
ATOM 746 C CA . GLY A 1 104 ? -4.727 3.747 -13.849 1.00 95.88 104 GLY A CA 1
ATOM 747 C C . GLY A 1 104 ? -3.503 3.679 -12.931 1.00 95.88 104 GLY A C 1
ATOM 748 O O . GLY A 1 104 ? -3.113 4.676 -12.316 1.00 95.88 104 GLY A O 1
ATOM 749 N N . THR A 1 105 ? -2.907 2.492 -12.811 1.00 97.38 105 THR A N 1
ATOM 750 C CA . THR A 1 105 ? -1.793 2.223 -11.891 1.00 97.38 105 THR A CA 1
ATOM 751 C C . THR A 1 105 ? -0.534 1.733 -12.593 1.00 97.38 105 THR A C 1
ATOM 753 O O . THR A 1 105 ? -0.584 1.126 -13.660 1.00 97.38 105 THR A O 1
ATOM 756 N N . VAL A 1 106 ? 0.624 1.909 -11.950 1.00 97.62 106 VAL A N 1
ATOM 757 C CA . VAL A 1 106 ? 1.876 1.292 -12.425 1.00 97.62 106 VAL A CA 1
ATOM 758 C C . VAL A 1 106 ? 1.776 -0.238 -12.375 1.00 97.62 106 VAL A C 1
ATOM 760 O O . VAL A 1 106 ? 2.366 -0.928 -13.203 1.00 97.62 106 VAL A O 1
ATOM 763 N N . GLY A 1 107 ? 0.980 -0.780 -11.447 1.00 97.25 107 GLY A N 1
ATOM 764 C CA . GLY A 1 107 ? 0.644 -2.204 -11.400 1.00 97.25 107 GLY A CA 1
ATOM 765 C C . GLY A 1 107 ? -0.045 -2.705 -12.671 1.00 97.25 107 GLY A C 1
ATOM 766 O O . GLY A 1 107 ? 0.250 -3.817 -13.110 1.00 97.25 107 GLY A O 1
ATOM 767 N N . ASP A 1 108 ? -0.897 -1.885 -13.296 1.00 97.50 108 ASP A N 1
ATOM 768 C CA . ASP A 1 108 ? -1.547 -2.229 -14.563 1.00 97.50 108 ASP A CA 1
ATOM 769 C C . ASP A 1 108 ? -0.503 -2.365 -15.681 1.00 97.50 108 ASP A C 1
ATOM 771 O O . ASP A 1 108 ? -0.472 -3.405 -16.344 1.00 97.50 108 ASP A O 1
ATOM 775 N N . ILE A 1 109 ? 0.423 -1.402 -15.795 1.00 98.12 109 ILE A N 1
ATOM 776 C CA . ILE A 1 109 ? 1.544 -1.442 -16.754 1.00 98.12 109 ILE A CA 1
ATOM 777 C C . ILE A 1 109 ? 2.405 -2.696 -16.553 1.00 98.12 109 ILE A C 1
ATOM 779 O O . ILE A 1 109 ? 2.690 -3.421 -17.507 1.00 98.12 109 ILE A O 1
ATOM 783 N N . ILE A 1 110 ? 2.786 -2.996 -15.305 1.00 97.94 110 ILE A N 1
ATOM 784 C CA . ILE A 1 110 ? 3.568 -4.199 -14.978 1.00 97.94 110 ILE A CA 1
ATOM 785 C C . ILE A 1 110 ? 2.816 -5.458 -15.415 1.00 97.94 110 ILE A C 1
ATOM 787 O O . ILE A 1 110 ? 3.406 -6.351 -16.026 1.00 97.94 110 ILE A O 1
ATOM 791 N N . SER A 1 111 ? 1.522 -5.538 -15.099 1.00 97.38 111 SER A N 1
ATOM 792 C CA . SER A 1 111 ? 0.714 -6.720 -15.394 1.00 97.38 111 SER A CA 1
ATOM 793 C C . SER A 1 111 ? 0.569 -6.975 -16.888 1.00 97.38 111 SER A C 1
ATOM 795 O O . SER A 1 111 ? 0.642 -8.128 -17.315 1.00 97.38 111 SER A O 1
ATOM 797 N N . GLU A 1 112 ? 0.439 -5.912 -17.681 1.00 97.12 112 GLU A N 1
ATOM 798 C CA . GLU A 1 112 ? 0.357 -5.989 -19.133 1.00 97.12 112 GLU A CA 1
ATOM 799 C C . GLU A 1 112 ? 1.695 -6.425 -19.740 1.00 97.12 112 GLU A C 1
ATOM 801 O O . GLU A 1 112 ? 1.743 -7.394 -20.500 1.00 97.12 112 GLU A O 1
ATOM 806 N N . GLN A 1 113 ? 2.800 -5.783 -19.355 1.00 97.19 113 GLN A N 1
ATOM 807 C CA . GLN A 1 113 ? 4.112 -6.066 -19.943 1.00 97.19 113 GLN A CA 1
ATOM 808 C C . GLN A 1 113 ? 4.705 -7.409 -19.523 1.00 97.19 113 GLN A C 1
ATOM 810 O O . GLN A 1 113 ? 5.363 -8.075 -20.324 1.00 97.19 113 GLN A O 1
ATOM 815 N N . LEU A 1 114 ? 4.495 -7.816 -18.269 1.00 96.81 114 LEU A N 1
ATOM 816 C CA . LEU A 1 114 ? 4.982 -9.098 -17.759 1.00 96.81 114 LEU A CA 1
ATOM 817 C C . LEU A 1 114 ? 3.966 -10.232 -17.944 1.00 96.81 114 LEU A C 1
ATOM 819 O O . LEU A 1 114 ? 4.286 -11.379 -17.628 1.00 96.81 114 LEU A O 1
ATOM 823 N N . ASN A 1 115 ? 2.766 -9.934 -18.458 1.00 96.88 115 ASN A N 1
ATOM 824 C CA . ASN A 1 115 ? 1.652 -10.874 -18.595 1.00 96.88 115 ASN A CA 1
ATOM 825 C C . ASN A 1 115 ? 1.397 -11.651 -17.284 1.00 96.88 115 ASN A C 1
ATOM 827 O O . ASN A 1 115 ? 1.357 -12.887 -17.264 1.00 96.88 115 ASN A O 1
ATOM 831 N N . CYS A 1 116 ? 1.283 -10.914 -16.175 1.00 95.62 116 CYS A N 1
ATOM 832 C CA . CYS A 1 116 ? 1.106 -11.459 -14.827 1.00 95.62 116 CYS A CA 1
ATOM 833 C C . CYS A 1 116 ? -0.256 -11.088 -14.218 1.00 95.62 116 CYS A C 1
ATOM 835 O O . CYS A 1 116 ? -1.073 -10.405 -14.834 1.00 95.62 116 CYS A O 1
ATOM 837 N N . ASP A 1 117 ? -0.528 -11.554 -12.995 1.00 94.50 117 ASP A N 1
ATOM 838 C CA . ASP A 1 117 ? -1.754 -11.183 -12.287 1.00 94.50 117 ASP A CA 1
ATOM 839 C C . ASP A 1 117 ? -1.734 -9.692 -11.921 1.00 94.50 117 ASP A C 1
ATOM 841 O O . ASP A 1 117 ? -0.884 -9.234 -11.157 1.00 94.50 117 ASP A O 1
ATOM 845 N N . LYS A 1 118 ? -2.715 -8.938 -12.423 1.00 91.31 118 LYS A N 1
ATOM 846 C CA . LYS A 1 118 ? -2.901 -7.516 -12.104 1.00 91.31 118 LYS A CA 1
ATOM 847 C C . LYS A 1 118 ? -3.197 -7.237 -10.629 1.00 91.31 118 LYS A C 1
ATOM 849 O O . LYS A 1 118 ? -3.078 -6.102 -10.185 1.00 91.31 118 LYS A O 1
ATOM 854 N N . GLN A 1 119 ? -3.646 -8.234 -9.866 1.00 90.56 119 GLN A N 1
ATOM 855 C CA . GLN A 1 119 ? -3.872 -8.098 -8.424 1.00 90.56 119 GLN A CA 1
ATOM 856 C C . GLN A 1 119 ? -2.615 -8.392 -7.595 1.00 90.56 119 GLN A C 1
ATOM 858 O O . GLN A 1 119 ? -2.608 -8.104 -6.395 1.00 90.56 119 GLN A O 1
ATOM 863 N N . ASP A 1 120 ? -1.568 -8.946 -8.215 1.00 94.69 120 ASP A N 1
ATOM 864 C CA . ASP A 1 120 ? -0.312 -9.308 -7.559 1.00 94.69 120 ASP A CA 1
ATOM 865 C C . ASP A 1 120 ? 0.910 -9.139 -8.492 1.00 94.69 120 ASP A C 1
ATOM 867 O O . ASP A 1 120 ? 1.615 -10.107 -8.799 1.00 94.69 120 ASP A O 1
ATOM 871 N N . PRO A 1 121 ? 1.203 -7.905 -8.951 1.00 94.38 121 PRO A N 1
ATOM 872 C CA . PRO A 1 121 ? 2.435 -7.632 -9.690 1.00 94.38 121 PRO A CA 1
ATOM 873 C C . PRO A 1 121 ? 3.690 -7.885 -8.831 1.00 94.38 121 PRO A C 1
ATOM 875 O O . PRO A 1 121 ? 4.759 -8.173 -9.369 1.00 94.38 121 PRO A O 1
ATOM 878 N N . HIS A 1 122 ? 3.574 -7.840 -7.496 1.00 96.38 122 HIS A N 1
ATOM 879 C CA . HIS A 1 122 ? 4.662 -8.118 -6.551 1.00 96.38 122 HIS A CA 1
ATOM 880 C C . HIS A 1 122 ? 5.215 -9.534 -6.703 1.00 96.38 122 HIS A C 1
ATOM 882 O O . HIS A 1 122 ? 6.435 -9.708 -6.691 1.00 96.38 122 HIS A O 1
ATOM 888 N N . ALA A 1 123 ? 4.353 -10.532 -6.914 1.00 96.56 123 ALA A N 1
ATOM 889 C CA . ALA A 1 123 ? 4.797 -11.895 -7.184 1.00 96.56 123 ALA A CA 1
ATOM 890 C C . ALA A 1 123 ? 5.677 -11.961 -8.443 1.00 96.56 123 ALA A C 1
ATOM 892 O O . ALA A 1 123 ? 6.716 -12.614 -8.431 1.00 96.56 123 ALA A O 1
ATOM 893 N N . ALA A 1 124 ? 5.323 -11.245 -9.514 1.00 96.62 124 ALA A N 1
ATOM 894 C CA . ALA A 1 124 ? 6.133 -11.210 -10.732 1.00 96.62 124 ALA A CA 1
ATOM 895 C C . ALA A 1 124 ? 7.483 -10.507 -10.507 1.00 96.62 124 ALA A C 1
ATOM 897 O O . ALA A 1 124 ? 8.529 -11.043 -10.877 1.00 96.62 124 ALA A O 1
ATOM 898 N N . LEU A 1 125 ? 7.474 -9.349 -9.840 1.00 96.44 125 LEU A N 1
ATOM 899 C CA . LEU A 1 125 ? 8.689 -8.584 -9.531 1.00 96.44 125 LEU A CA 1
ATOM 900 C C . LEU A 1 125 ? 9.655 -9.342 -8.608 1.00 96.44 125 LEU A C 1
ATOM 902 O O . LEU A 1 125 ? 10.868 -9.159 -8.694 1.00 96.44 125 LEU A O 1
ATOM 906 N N . THR A 1 126 ? 9.130 -10.210 -7.743 1.00 96.31 126 THR A N 1
ATOM 907 C CA . THR A 1 126 ? 9.914 -11.010 -6.790 1.00 96.31 126 THR A CA 1
ATOM 908 C C . THR A 1 126 ? 10.146 -12.450 -7.251 1.00 96.31 126 THR A C 1
ATOM 910 O O . THR A 1 126 ? 10.559 -13.287 -6.453 1.00 96.31 126 THR A O 1
ATOM 913 N N . GLN A 1 127 ? 9.902 -12.757 -8.532 1.00 95.06 127 GLN A N 1
ATOM 914 C CA . GLN A 1 127 ? 10.091 -14.096 -9.115 1.00 95.06 127 GLN A CA 1
ATOM 915 C C . GLN A 1 127 ? 9.305 -15.209 -8.391 1.00 95.06 127 GLN A C 1
ATOM 917 O O . GLN A 1 127 ? 9.703 -16.370 -8.390 1.00 95.06 127 GLN A O 1
ATOM 922 N N . GLY A 1 128 ? 8.170 -14.857 -7.788 1.00 94.94 128 GLY A N 1
ATOM 923 C CA . GLY A 1 128 ? 7.277 -15.761 -7.069 1.00 94.94 128 GLY A CA 1
ATOM 924 C C . GLY A 1 128 ? 7.631 -15.982 -5.598 1.00 94.94 128 GLY A C 1
ATOM 925 O O . GLY A 1 128 ? 6.864 -16.646 -4.906 1.00 94.94 128 GLY A O 1
ATOM 926 N N . GLU A 1 129 ? 8.735 -15.418 -5.100 1.00 95.56 129 GLU A N 1
ATOM 927 C CA . GLU A 1 129 ? 9.166 -15.597 -3.706 1.00 95.56 129 GLU A CA 1
ATOM 928 C C . GLU A 1 129 ? 8.246 -14.869 -2.712 1.00 95.56 129 GLU A C 1
ATOM 930 O O . GLU A 1 129 ? 7.984 -15.375 -1.620 1.00 95.56 129 GLU A O 1
ATOM 935 N N . PHE A 1 130 ? 7.715 -13.697 -3.087 1.00 95.50 130 PHE A N 1
ATOM 936 C CA . PHE A 1 130 ? 6.813 -12.917 -2.239 1.00 95.50 130 PHE A CA 1
ATOM 937 C C . PHE A 1 130 ? 5.557 -12.475 -2.993 1.00 95.50 130 PHE A C 1
ATOM 939 O O . PHE A 1 130 ? 5.568 -11.530 -3.779 1.00 95.50 130 PHE A O 1
ATOM 946 N N . ALA A 1 131 ? 4.439 -13.125 -2.676 1.00 96.19 131 ALA A N 1
ATOM 947 C CA . ALA A 1 131 ? 3.112 -12.678 -3.085 1.00 96.19 131 ALA A CA 1
ATOM 948 C C . ALA A 1 131 ? 2.679 -11.421 -2.312 1.00 96.19 131 ALA A C 1
ATOM 950 O O . ALA A 1 131 ? 3.032 -11.237 -1.138 1.00 96.19 131 ALA A O 1
ATOM 951 N N . ARG A 1 132 ? 1.816 -10.600 -2.917 1.00 95.81 132 ARG A N 1
ATOM 952 C CA . ARG A 1 132 ? 1.216 -9.417 -2.277 1.00 95.81 132 ARG A CA 1
ATOM 953 C C . ARG A 1 132 ? 0.536 -9.753 -0.951 1.00 95.81 132 ARG A C 1
ATOM 955 O O . ARG A 1 132 ? 0.610 -8.980 0.003 1.00 95.81 132 ARG A O 1
ATOM 962 N N . THR A 1 133 ? -0.115 -10.911 -0.864 1.00 96.25 133 THR A N 1
ATOM 963 C CA . THR A 1 133 ? -0.795 -11.362 0.360 1.00 96.25 133 THR A CA 1
ATOM 964 C C . THR A 1 133 ? 0.165 -11.514 1.538 1.00 96.25 133 THR A C 1
ATOM 966 O O . THR A 1 133 ? -0.185 -11.097 2.639 1.00 96.25 133 THR A O 1
ATOM 969 N N . ALA A 1 134 ? 1.386 -12.012 1.317 1.00 96.31 134 ALA A N 1
ATOM 970 C CA . ALA A 1 134 ? 2.400 -12.145 2.364 1.00 96.31 134 ALA A CA 1
ATOM 971 C C . ALA A 1 134 ? 2.893 -10.773 2.859 1.00 96.31 134 ALA A C 1
ATOM 973 O O . ALA A 1 134 ? 3.022 -10.550 4.066 1.00 96.31 134 ALA A O 1
ATOM 974 N N . LEU A 1 135 ? 3.101 -9.827 1.935 1.00 97.19 135 LEU A N 1
ATOM 975 C CA . LEU A 1 135 ? 3.503 -8.453 2.256 1.00 97.19 135 LEU A CA 1
ATOM 976 C C . LEU A 1 135 ? 2.437 -7.734 3.097 1.00 97.19 135 LEU A C 1
ATOM 978 O O . LEU A 1 135 ? 2.757 -7.091 4.101 1.00 97.19 135 LEU A O 1
ATOM 982 N N . LEU A 1 136 ? 1.165 -7.870 2.712 1.00 97.88 136 LEU A N 1
ATOM 983 C CA . LEU A 1 136 ? 0.042 -7.282 3.440 1.00 97.88 136 LEU A CA 1
ATOM 984 C C . LEU A 1 136 ? -0.198 -7.961 4.786 1.00 97.88 136 LEU A C 1
ATOM 986 O O . LEU A 1 136 ? -0.465 -7.273 5.768 1.00 97.88 136 LEU A O 1
ATOM 990 N N . GLU A 1 137 ? -0.0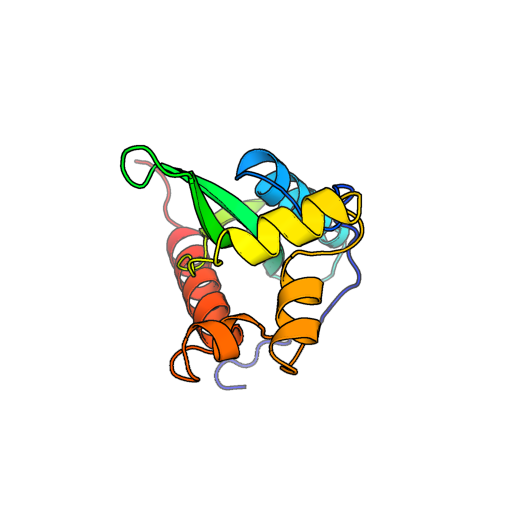74 -9.287 4.861 1.00 97.19 137 GLU A N 1
ATOM 991 C CA . GLU A 1 137 ? -0.198 -10.014 6.123 1.00 97.19 137 GLU A CA 1
ATOM 992 C C . GLU A 1 137 ? 0.824 -9.503 7.146 1.00 97.19 137 GLU A C 1
ATOM 994 O O . GLU A 1 137 ? 0.467 -9.226 8.294 1.00 97.19 137 GLU A O 1
ATOM 999 N N . HIS A 1 138 ? 2.079 -9.316 6.730 1.00 97.50 138 HIS A N 1
ATOM 1000 C CA . HIS A 1 138 ? 3.116 -8.740 7.582 1.00 97.50 138 HIS A CA 1
ATOM 1001 C C . HIS A 1 138 ? 2.766 -7.316 8.037 1.00 97.50 138 HIS A C 1
ATOM 1003 O O . HIS A 1 138 ? 2.836 -7.030 9.233 1.00 97.50 138 HIS A O 1
ATOM 1009 N N . ALA A 1 139 ? 2.336 -6.440 7.124 1.00 98.25 139 ALA A N 1
ATOM 1010 C CA . ALA A 1 139 ? 1.953 -5.065 7.454 1.00 98.25 139 ALA A CA 1
ATOM 1011 C C . ALA A 1 139 ? 0.787 -5.005 8.458 1.00 98.25 139 ALA A C 1
ATOM 1013 O O . ALA A 1 139 ? 0.845 -4.265 9.440 1.00 98.25 139 ALA A O 1
ATOM 1014 N N . ILE A 1 140 ? -0.245 -5.830 8.254 1.00 97.69 140 ILE A N 1
ATOM 1015 C CA . ILE A 1 140 ? -1.401 -5.929 9.155 1.00 97.69 140 ILE A CA 1
ATOM 1016 C C . ILE A 1 140 ? -0.966 -6.434 10.532 1.00 97.69 140 ILE A C 1
ATOM 1018 O O . ILE A 1 140 ? -1.391 -5.878 11.543 1.00 97.69 140 ILE A O 1
ATOM 1022 N N . ARG A 1 141 ? -0.098 -7.454 10.598 1.00 96.56 141 ARG A N 1
ATOM 1023 C CA . ARG A 1 141 ? 0.436 -7.967 11.871 1.00 96.56 141 ARG A CA 1
ATOM 1024 C C . ARG A 1 141 ? 1.224 -6.894 12.628 1.00 96.56 141 ARG A C 1
ATOM 1026 O O . ARG A 1 141 ? 1.054 -6.774 13.839 1.00 96.56 141 ARG A O 1
ATOM 1033 N N . ILE A 1 142 ? 2.038 -6.100 11.928 1.00 97.19 142 ILE A N 1
ATOM 1034 C CA . ILE A 1 142 ? 2.780 -4.980 12.526 1.00 97.19 142 ILE A CA 1
ATOM 1035 C C . ILE A 1 142 ? 1.805 -3.926 13.058 1.00 97.19 142 ILE A C 1
ATOM 1037 O O . ILE A 1 142 ? 1.881 -3.600 14.242 1.00 97.19 142 ILE A O 1
ATOM 1041 N N . ALA A 1 143 ? 0.849 -3.461 12.245 1.00 97.06 143 ALA A N 1
ATOM 1042 C CA . ALA A 1 143 ? -0.159 -2.492 12.681 1.00 97.06 143 ALA A CA 1
ATOM 1043 C C . ALA A 1 143 ? -0.949 -3.006 13.897 1.00 97.06 143 ALA A C 1
ATOM 1045 O O . ALA A 1 143 ? -1.099 -2.303 14.894 1.00 97.06 143 ALA A O 1
ATOM 1046 N N . ALA A 1 144 ? -1.400 -4.261 13.875 1.00 94.75 144 ALA A N 1
ATOM 1047 C CA . ALA A 1 144 ? -2.105 -4.859 15.005 1.00 94.75 144 ALA A CA 1
ATOM 1048 C C . ALA A 1 144 ? -1.246 -4.891 16.283 1.00 94.75 144 ALA A C 1
ATOM 1050 O O . ALA A 1 144 ? -1.761 -4.644 17.372 1.00 94.75 144 ALA A O 1
ATOM 1051 N N . SER A 1 145 ? 0.060 -5.161 16.164 1.00 94.25 145 SER A N 1
ATOM 1052 C CA . SER A 1 145 ? 0.971 -5.206 17.316 1.00 94.25 145 SER A CA 1
ATOM 1053 C C . SER A 1 145 ? 1.228 -3.835 17.944 1.00 94.25 145 SER A C 1
ATOM 1055 O O . SER A 1 145 ? 1.432 -3.745 19.153 1.00 94.25 145 SER A O 1
ATOM 1057 N N . THR A 1 146 ? 1.178 -2.765 17.147 1.00 94.44 146 THR A N 1
ATOM 1058 C CA . THR A 1 146 ? 1.424 -1.395 17.614 1.00 94.44 146 THR A CA 1
ATOM 1059 C C . THR A 1 146 ? 0.152 -0.665 18.037 1.00 94.44 146 THR A C 1
ATOM 1061 O O . THR A 1 146 ? 0.251 0.387 18.657 1.00 94.44 146 THR A O 1
ATOM 1064 N N . LEU A 1 147 ? -1.038 -1.234 17.792 1.00 92.19 147 LEU A N 1
ATOM 1065 C CA . LEU A 1 147 ? -2.337 -0.642 18.153 1.00 92.19 147 LEU A CA 1
ATOM 1066 C C . LEU A 1 147 ? -2.463 -0.291 19.642 1.00 92.19 147 LEU A C 1
ATOM 1068 O O . LEU A 1 147 ? -3.205 0.611 20.003 1.00 92.19 147 LEU A O 1
ATOM 1072 N N . ARG A 1 148 ? -1.752 -1.013 20.511 1.00 83.56 148 ARG A N 1
ATOM 1073 C CA . ARG A 1 148 ? -1.792 -0.836 21.973 1.00 83.56 148 ARG A CA 1
ATOM 1074 C C . ARG A 1 148 ? -0.506 -0.227 22.534 1.00 83.56 148 ARG A C 1
ATOM 1076 O O . ARG A 1 148 ? -0.267 -0.310 23.734 1.00 83.56 148 ARG A O 1
ATOM 1083 N N . CYS A 1 149 ? 0.349 0.316 21.670 1.00 80.00 149 CYS A N 1
ATOM 1084 C CA . CYS A 1 149 ? 1.575 0.977 22.089 1.00 80.00 149 CYS A CA 1
ATOM 1085 C C . CYS A 1 149 ? 1.238 2.419 22.489 1.00 80.00 149 CYS A C 1
ATOM 1087 O O . CYS A 1 149 ? 1.181 3.306 21.639 1.00 80.00 149 CYS A O 1
ATOM 1089 N N . GLU A 1 150 ? 0.971 2.645 23.773 1.00 65.19 150 GLU A N 1
ATOM 1090 C CA . GLU A 1 150 ? 0.789 3.992 24.318 1.00 65.19 150 GLU A CA 1
ATOM 1091 C C . GLU A 1 150 ? 2.165 4.622 24.603 1.00 65.19 150 GLU A C 1
ATOM 1093 O O . GLU A 1 150 ? 3.039 3.934 25.139 1.00 65.19 150 GLU A O 1
ATOM 1098 N N . PRO A 1 151 ? 2.409 5.889 24.219 1.00 64.75 151 PRO A N 1
ATOM 1099 C CA . PRO A 1 151 ? 3.603 6.600 24.662 1.00 64.75 151 PRO A CA 1
ATOM 1100 C C . PRO A 1 151 ? 3.531 6.814 26.183 1.00 64.75 151 PRO A C 1
ATOM 1102 O O . PRO A 1 151 ? 2.496 7.257 26.682 1.00 64.75 151 PRO A O 1
ATOM 1105 N N . GLU A 1 152 ? 4.613 6.474 26.893 1.00 53.59 152 GLU A N 1
ATOM 1106 C CA . GLU A 1 152 ? 4.784 6.754 28.333 1.00 53.59 152 GLU A CA 1
ATOM 1107 C C . GLU A 1 152 ? 4.697 8.253 28.665 1.00 53.59 152 GLU A C 1
ATOM 1109 O O . GLU A 1 152 ? 5.179 9.083 27.853 1.00 53.59 152 GLU A O 1
#

Organism: NCBI:txid156173

InterPro domains:
  IPR026533 Non-canonical purine NTP phosphatase/PRRC1 [PF01931] (6-144)
  IPR029001 Inosine triphosphate pyrophosphatase-like [G3DSA:3.90.950.10] (2-151)
  IPR029001 Inosine triphosphate pyrophosphatase-like [SSF52972] (6-146)
  IPR050299 YjjX NTPase [PTHR34699] (6-143)

Foldseek 3Di:
DVPPDDDDDDDFAQPAALAAEADVSLVSSQVRRQVVCLPPPDQKDKGKGWHKYWDDPDPDIWIWIKIWIKMAGSVVRFIFIFIFPTQTDPVVLVVVCVVVVVHHYSLVSLCVVQVHDSVWSVCVSVVNPDTPVNRVVVRVVVGVVCSPVDDD

Radius of gyration: 16.44 Å; chains: 1; bounding box: 44×32×49 Å

Sequence (152 aa):
NALGGQVVGMKAPSLVNDQPVGIDETLRGARNRLSALMDAEADVAVAIENGIMRGLGGEEEVWFDIAAVILRDLTTGTESVATSAGVQVPTAFVGEWVEGGSEGTVGDIISEQLNCDKQDPHAALTQGEFARTALLEHAIRIAASTLRCEPE